Protein AF-I3UNT2-F1 (afdb_monomer_lite)

InterPro domains:
  IPR001279 Metallo-beta-lactamase [PF00753] (3-40)
  IPR03686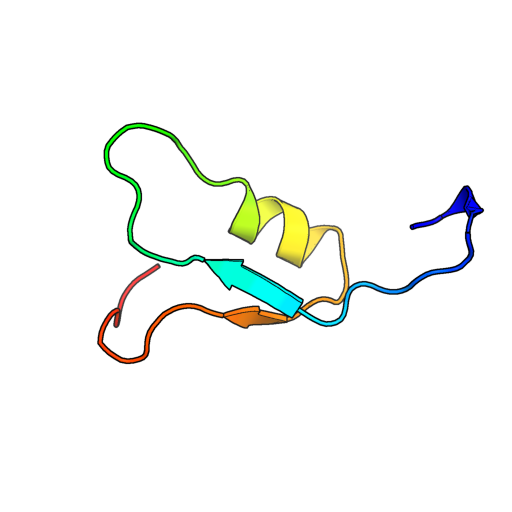6 Ribonuclease Z/Hydroxyacylglutathione hydrolase-like [G3DSA:3.60.15.10] (1-44)
  IPR036866 Ribonuclease Z/Hydroxyacylglutathione hydrolase-like [SSF56281] (2-39)

pLDDT: mean 93.83, std 5.21, range [73.12, 97.75]

Foldseek 3Di:
DVVVPDAAAEDEDEDDDPPDDDCQVVCVVVGVYDYDYDPVPPDD

Organism: NCBI:txid231023

Secondary structure (DSSP, 8-state):
-GGGT----EEE--S--SSS---HHHHHHHSSPEEE--TT----

Sequence (44 aa):
MREKGLNVQWIIETHVHADHLSAGHYLKEQLSGTLIIGDHITVL

Structure (mmCIF, N/CA/C/O backbone):
data_AF-I3UNT2-F1
#
_entry.id   AF-I3UNT2-F1
#
loop_
_atom_site.group_PDB
_atom_site.id
_atom_site.type_symbol
_atom_site.label_atom_id
_atom_site.label_alt_id
_atom_site.label_comp_id
_atom_site.label_asym_id
_atom_site.label_entity_id
_atom_site.label_seq_id
_atom_site.pdbx_PDB_ins_code
_atom_site.Cartn_x
_atom_site.Cartn_y
_atom_site.Cartn_z
_atom_site.occupancy
_atom_site.B_iso_or_equiv
_atom_site.auth_seq_id
_atom_site.auth_comp_id
_atom_site.auth_asym_id
_atom_site.auth_atom_id
_atom_site.pdbx_PDB_model_num
ATOM 1 N N . MET A 1 1 ? -14.359 3.228 9.860 1.00 78.12 1 MET A N 1
ATOM 2 C CA . MET A 1 1 ? -14.032 1.876 10.371 1.00 78.12 1 MET A CA 1
ATOM 3 C C . MET A 1 1 ? -14.559 1.707 11.786 1.00 78.12 1 MET A C 1
ATOM 5 O O . MET A 1 1 ? -15.624 1.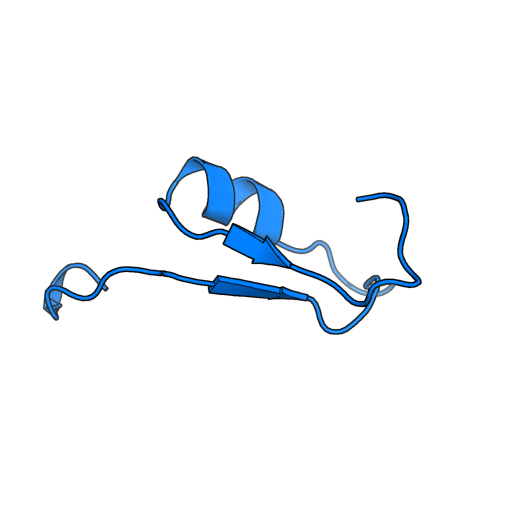132 11.929 1.00 78.12 1 MET A O 1
ATOM 9 N N . ARG A 1 2 ? -13.912 2.301 12.798 1.00 84.62 2 ARG A N 1
ATOM 10 C CA . ARG A 1 2 ? -14.251 2.114 14.223 1.00 84.62 2 ARG A CA 1
ATOM 11 C C . ARG A 1 2 ? -15.683 2.519 14.590 1.00 84.62 2 ARG A C 1
ATOM 13 O O . ARG A 1 2 ? -16.415 1.705 15.129 1.00 84.62 2 ARG A O 1
ATOM 20 N N . GLU A 1 3 ? -16.116 3.715 14.198 1.00 94.56 3 GLU A N 1
ATOM 21 C CA . GLU A 1 3 ? -17.479 4.208 14.481 1.00 94.56 3 GLU A CA 1
ATOM 22 C C . GLU A 1 3 ? -18.588 3.387 13.809 1.00 94.56 3 GLU A C 1
ATOM 24 O O . GLU A 1 3 ? -19.716 3.351 14.284 1.00 94.56 3 GLU A O 1
ATOM 29 N N . LYS A 1 4 ? -18.267 2.723 12.693 1.00 94.31 4 LYS A N 1
ATOM 30 C CA . LYS A 1 4 ? -19.205 1.892 11.927 1.00 94.31 4 LYS A CA 1
ATOM 31 C C . LYS A 1 4 ? -18.994 0.388 12.163 1.00 94.31 4 LYS A C 1
ATOM 33 O O . LYS A 1 4 ? -19.615 -0.406 11.469 1.00 94.31 4 LYS A O 1
ATOM 38 N N . GLY A 1 5 ? -18.098 -0.006 13.076 1.00 93.50 5 GLY A N 1
ATOM 39 C CA . GLY A 1 5 ? -17.762 -1.413 13.338 1.00 93.50 5 GLY A CA 1
ATOM 40 C C . GLY A 1 5 ? -17.217 -2.185 12.126 1.00 93.50 5 GLY A C 1
ATOM 41 O O . GLY A 1 5 ? -17.402 -3.394 12.040 1.00 93.50 5 GLY A O 1
ATOM 42 N N . LEU A 1 6 ? -16.589 -1.500 11.165 1.00 94.38 6 LEU A N 1
ATOM 43 C CA . LEU A 1 6 ? -16.081 -2.111 9.931 1.00 94.38 6 LEU A CA 1
ATOM 44 C C . LEU A 1 6 ? -14.621 -2.547 10.081 1.00 94.38 6 LEU A C 1
ATOM 46 O O . LEU A 1 6 ? -13.817 -1.825 10.677 1.00 94.38 6 LEU A O 1
ATOM 50 N N . ASN A 1 7 ? -14.287 -3.673 9.449 1.00 93.81 7 ASN A N 1
ATOM 51 C CA . ASN A 1 7 ? -12.936 -4.221 9.375 1.00 93.81 7 ASN A CA 1
ATOM 52 C C . ASN A 1 7 ? -12.339 -4.018 7.979 1.00 93.81 7 ASN A C 1
ATOM 54 O O . ASN A 1 7 ? -13.006 -4.237 6.968 1.00 93.81 7 ASN A O 1
ATOM 58 N N . VAL A 1 8 ? -11.064 -3.633 7.930 1.00 95.00 8 VAL A N 1
ATOM 59 C CA . VAL A 1 8 ? -10.309 -3.514 6.678 1.00 95.00 8 VAL A CA 1
ATOM 60 C C . VAL A 1 8 ? -9.845 -4.903 6.271 1.00 95.00 8 VAL A C 1
ATOM 62 O O . VAL A 1 8 ? -9.085 -5.527 7.003 1.00 95.00 8 VAL A O 1
ATOM 65 N N . GLN A 1 9 ? -10.281 -5.372 5.105 1.00 95.94 9 GLN A N 1
ATOM 66 C CA . GLN A 1 9 ? -9.784 -6.627 4.534 1.00 95.94 9 GLN A CA 1
ATOM 67 C C . GLN A 1 9 ? -8.613 -6.395 3.578 1.00 95.94 9 GLN A C 1
ATOM 69 O O . GLN A 1 9 ? -7.644 -7.149 3.602 1.00 95.94 9 GLN A O 1
ATOM 74 N N . TRP A 1 10 ? -8.678 -5.323 2.785 1.00 96.69 10 TR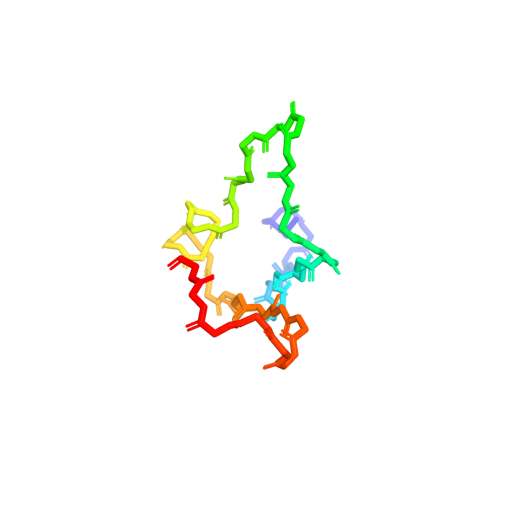P A N 1
ATOM 75 C CA . TRP A 1 10 ? -7.736 -5.052 1.703 1.00 96.69 10 TRP A CA 1
ATOM 76 C C . TRP A 1 10 ? -7.277 -3.599 1.723 1.00 96.69 10 TRP A C 1
ATOM 78 O O . TRP A 1 10 ? -8.082 -2.688 1.924 1.00 96.69 10 TRP A O 1
ATOM 88 N N . ILE A 1 11 ? -5.986 -3.403 1.484 1.00 96.81 11 ILE A N 1
ATOM 89 C CA . ILE A 1 11 ? -5.354 -2.118 1.190 1.00 96.81 11 ILE A CA 1
ATOM 90 C C . ILE A 1 11 ? -4.761 -2.289 -0.207 1.00 96.81 11 ILE A C 1
ATOM 92 O O . ILE A 1 11 ? -3.947 -3.183 -0.411 1.00 96.81 11 ILE A O 1
ATOM 96 N N . ILE A 1 12 ? -5.232 -1.517 -1.183 1.00 97.31 12 ILE A N 1
ATOM 97 C CA . ILE A 1 12 ? -4.966 -1.782 -2.602 1.00 97.31 12 ILE A CA 1
ATOM 98 C C . ILE A 1 12 ? -4.135 -0.643 -3.179 1.00 97.31 12 ILE A C 1
ATOM 100 O O . ILE A 1 12 ? -4.606 0.492 -3.227 1.00 97.31 12 ILE A O 1
ATOM 104 N N . GLU A 1 13 ? -2.939 -0.967 -3.656 1.00 97.19 13 GLU A N 1
ATOM 105 C CA . GLU A 1 13 ? -2.105 -0.073 -4.454 1.00 97.19 13 GLU A CA 1
ATOM 106 C C . GLU A 1 13 ? -2.340 -0.341 -5.938 1.00 97.19 13 GLU A C 1
ATOM 108 O O . GLU A 1 13 ? -2.303 -1.484 -6.398 1.00 97.19 13 GLU A O 1
ATOM 113 N N . THR A 1 14 ? -2.593 0.713 -6.711 1.00 96.31 14 THR A N 1
ATOM 114 C CA . THR A 1 14 ? -2.858 0.573 -8.151 1.00 96.31 14 THR A CA 1
ATOM 115 C C . THR A 1 14 ? -1.576 0.540 -8.979 1.00 96.31 14 THR A C 1
ATOM 117 O O . THR A 1 14 ? -1.548 -0.088 -10.035 1.00 96.31 14 THR A O 1
ATOM 120 N N . HIS A 1 15 ? -0.524 1.210 -8.512 1.00 95.50 15 HIS A N 1
ATOM 121 C CA . HIS A 1 15 ? 0.787 1.301 -9.148 1.00 95.50 15 HIS 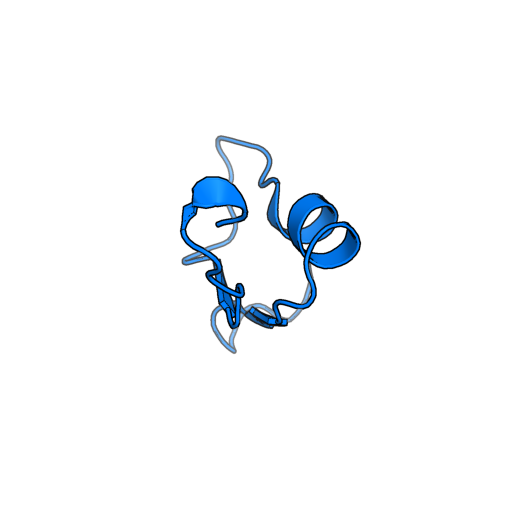A CA 1
ATOM 122 C C . HIS A 1 15 ? 1.837 1.743 -8.122 1.00 95.50 15 HIS A C 1
ATOM 124 O O . HIS A 1 15 ? 1.506 2.072 -6.984 1.00 95.50 15 HIS A O 1
ATOM 130 N N . VAL A 1 16 ? 3.107 1.756 -8.532 1.00 95.88 16 VAL A N 1
ATOM 131 C CA . VAL A 1 16 ? 4.169 2.399 -7.753 1.00 95.88 16 VAL A CA 1
ATOM 132 C C . VAL A 1 16 ? 4.068 3.907 -7.958 1.00 95.88 16 VAL A C 1
ATOM 134 O O . VAL A 1 16 ? 4.227 4.391 -9.079 1.00 95.88 16 VAL A O 1
ATOM 137 N N . HIS A 1 17 ? 3.798 4.635 -6.880 1.00 95.88 17 HIS A N 1
ATOM 138 C CA . HIS A 1 17 ? 3.647 6.089 -6.910 1.00 95.88 17 HIS A CA 1
ATOM 139 C C . HIS A 1 17 ? 5.009 6.772 -7.045 1.00 95.88 17 HIS A C 1
ATOM 141 O O . HIS A 1 17 ? 5.952 6.444 -6.324 1.00 95.88 17 HIS A O 1
ATOM 147 N N . ALA A 1 18 ? 5.116 7.729 -7.964 1.00 96.88 18 ALA A N 1
ATOM 148 C CA . ALA A 1 18 ? 6.335 8.519 -8.180 1.00 96.88 18 ALA A CA 1
ATOM 149 C C . ALA A 1 18 ? 6.213 9.956 -7.644 1.00 96.88 18 ALA A C 1
ATOM 151 O O . ALA A 1 18 ? 7.200 10.679 -7.536 1.00 96.88 18 ALA A O 1
ATOM 152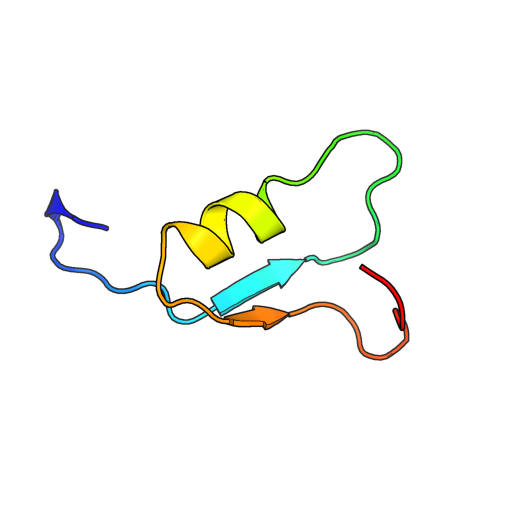 N N . ASP A 1 19 ? 4.991 10.370 -7.331 1.00 97.75 19 ASP A N 1
ATOM 153 C CA . ASP A 1 19 ? 4.592 11.729 -6.976 1.00 97.75 19 ASP A CA 1
ATOM 154 C C . ASP A 1 19 ? 4.210 11.872 -5.496 1.00 97.75 19 ASP A C 1
ATOM 156 O O . ASP A 1 19 ? 4.187 12.987 -4.973 1.00 97.75 19 ASP A O 1
ATOM 160 N N . HIS A 1 20 ? 3.949 10.761 -4.801 1.00 96.94 20 HIS A N 1
ATOM 161 C CA . HIS A 1 20 ? 3.621 10.761 -3.380 1.00 96.94 20 HIS A CA 1
ATOM 162 C C . HIS A 1 20 ? 4.064 9.478 -2.669 1.00 96.94 20 HIS A C 1
ATOM 164 O O . HIS A 1 20 ? 4.228 8.420 -3.272 1.00 96.94 20 HIS A O 1
ATOM 170 N N . LEU A 1 21 ? 4.241 9.579 -1.350 1.00 96.38 21 LEU A N 1
ATOM 171 C CA . LEU A 1 21 ? 4.511 8.428 -0.496 1.00 96.38 21 LEU A CA 1
ATOM 172 C C . LEU A 1 21 ? 3.190 7.783 -0.074 1.00 96.38 21 LEU A C 1
ATOM 174 O O . LEU A 1 21 ? 2.335 8.446 0.516 1.00 96.38 21 LEU A O 1
ATOM 178 N N . SER A 1 22 ? 3.039 6.486 -0.334 1.00 96.31 22 SER A N 1
ATOM 179 C CA . SER A 1 22 ? 1.883 5.742 0.160 1.00 96.31 22 SER A CA 1
ATOM 180 C C . SER A 1 22 ? 1.948 5.520 1.678 1.00 96.31 22 SER A C 1
ATOM 182 O O . SER A 1 22 ? 3.009 5.285 2.257 1.00 96.31 22 SER A O 1
ATOM 184 N N . ALA A 1 23 ? 0.778 5.516 2.320 1.00 97.00 23 ALA A N 1
ATOM 185 C CA . ALA A 1 23 ? 0.598 5.081 3.702 1.00 97.00 23 ALA A CA 1
ATOM 186 C C . ALA A 1 23 ? 0.323 3.567 3.834 1.00 97.00 23 ALA A C 1
ATOM 188 O O . ALA A 1 23 ? 0.030 3.102 4.935 1.00 97.00 23 ALA A O 1
ATOM 189 N N . GLY A 1 24 ? 0.390 2.788 2.748 1.00 95.81 24 GLY A N 1
ATOM 190 C CA . GLY A 1 24 ? -0.014 1.379 2.703 1.00 95.81 24 GLY A CA 1
ATOM 191 C C . GLY A 1 24 ? 0.650 0.506 3.771 1.00 95.81 24 GLY A C 1
ATOM 192 O O . GLY A 1 24 ? -0.046 -0.210 4.492 1.00 95.81 24 GLY A O 1
ATOM 193 N N . HIS A 1 25 ? 1.973 0.619 3.946 1.00 94.25 25 HIS A N 1
ATOM 194 C CA . HIS A 1 25 ? 2.709 -0.111 4.990 1.00 94.25 25 HIS A CA 1
ATOM 195 C C . HIS A 1 25 ? 2.274 0.281 6.401 1.00 94.25 25 HIS A C 1
ATOM 197 O O . HIS A 1 25 ? 1.962 -0.588 7.212 1.00 94.25 25 HIS A O 1
ATOM 203 N N . TYR A 1 26 ? 2.174 1.582 6.668 1.00 95.81 26 TYR A N 1
ATOM 204 C CA . TYR A 1 26 ? 1.703 2.080 7.956 1.00 95.81 26 TYR A CA 1
ATOM 205 C C . TYR A 1 26 ? 0.290 1.564 8.265 1.00 95.81 26 TYR A C 1
ATOM 207 O O . TYR A 1 26 ? 0.029 1.037 9.342 1.00 95.81 26 TYR A O 1
ATOM 215 N N . LEU A 1 27 ? -0.626 1.640 7.299 1.00 95.12 27 LEU A N 1
ATOM 216 C CA . LEU A 1 27 ? -1.998 1.172 7.473 1.00 95.12 27 LEU A CA 1
ATOM 217 C C . LEU A 1 27 ? -2.072 -0.345 7.678 1.00 95.12 27 LEU A C 1
ATOM 219 O O . LEU A 1 27 ? -2.883 -0.785 8.484 1.00 95.12 27 LEU A O 1
ATOM 223 N N . LYS A 1 28 ? -1.219 -1.135 7.019 1.00 94.44 28 LYS A N 1
ATOM 224 C CA . LYS A 1 28 ? -1.111 -2.587 7.239 1.00 94.44 28 LYS A CA 1
ATOM 225 C C . LYS A 1 28 ? -0.638 -2.934 8.656 1.00 94.44 28 LYS A C 1
ATOM 227 O O . LYS A 1 28 ? -1.051 -3.946 9.207 1.00 94.44 28 LYS A O 1
ATOM 232 N N . GLU A 1 29 ? 0.226 -2.124 9.261 1.00 94.12 29 GLU A N 1
ATOM 233 C CA . GLU A 1 29 ? 0.647 -2.334 10.655 1.00 94.12 29 GLU A CA 1
ATOM 234 C C . GLU A 1 29 ? -0.463 -1.974 11.646 1.00 94.12 29 GLU A C 1
ATOM 236 O O . GLU A 1 29 ? -0.659 -2.657 12.649 1.00 94.12 29 GLU A O 1
ATOM 241 N N . GLN A 1 30 ? -1.205 -0.902 11.363 1.00 94.38 30 GLN A N 1
ATOM 242 C CA . GLN A 1 30 ? -2.267 -0.422 12.250 1.00 94.38 30 GLN A CA 1
ATOM 243 C C . GLN A 1 30 ? -3.586 -1.195 12.096 1.00 94.38 30 GLN A C 1
ATOM 245 O O . GLN A 1 30 ? -4.441 -1.148 12.985 1.00 94.38 30 GLN A O 1
ATOM 250 N N . LEU A 1 31 ? -3.793 -1.857 10.958 1.00 92.12 31 LEU A N 1
ATOM 251 C CA . LEU A 1 31 ? -5.054 -2.477 10.555 1.00 92.12 31 LEU A CA 1
ATOM 252 C C . LEU A 1 31 ? -4.771 -3.898 10.073 1.00 92.12 31 LEU A C 1
ATOM 254 O O . LEU A 1 31 ? -3.834 -4.125 9.326 1.00 92.12 31 LEU A O 1
ATOM 258 N N . SER A 1 32 ? -5.632 -4.859 10.398 1.00 86.12 32 SER A N 1
ATOM 259 C CA . SER A 1 32 ? -5.468 -6.268 9.995 1.00 86.12 32 SER A CA 1
ATOM 260 C C . SER A 1 32 ? -5.699 -6.548 8.495 1.00 86.12 32 SER A C 1
ATOM 262 O O . SER A 1 32 ? -5.993 -7.681 8.121 1.00 86.12 32 SER A O 1
ATOM 264 N N . GLY A 1 33 ? -5.627 -5.525 7.641 1.00 92.12 33 GLY A N 1
ATOM 265 C CA . GLY A 1 33 ? -5.866 -5.634 6.206 1.00 92.12 33 GLY A CA 1
ATOM 266 C C . GLY A 1 33 ? -4.644 -6.144 5.447 1.00 92.12 33 GLY A C 1
ATOM 267 O O . GLY A 1 33 ? -3.501 -5.879 5.816 1.00 92.12 33 GLY A O 1
ATOM 268 N N . THR A 1 34 ? -4.883 -6.851 4.345 1.00 96.25 34 THR A N 1
ATOM 269 C CA . THR A 1 34 ? -3.817 -7.308 3.449 1.00 96.25 34 THR A CA 1
ATOM 270 C C . THR A 1 34 ? -3.490 -6.209 2.445 1.00 96.25 34 THR A C 1
ATOM 272 O O . THR A 1 34 ? -4.370 -5.759 1.711 1.00 96.25 34 THR A O 1
ATOM 275 N N . LEU A 1 35 ? -2.225 -5.786 2.411 1.00 96.31 35 LEU A N 1
ATOM 276 C CA . LEU A 1 35 ? -1.705 -4.894 1.377 1.00 96.31 35 LEU A CA 1
ATOM 277 C C . LEU A 1 35 ? -1.469 -5.690 0.091 1.00 96.31 35 LEU A C 1
ATOM 279 O O . LEU A 1 35 ? -0.728 -6.674 0.120 1.00 96.31 35 LEU A O 1
ATOM 283 N N . ILE A 1 36 ? -2.095 -5.267 -1.004 1.00 97.06 36 ILE A N 1
ATOM 284 C CA . ILE A 1 36 ? -1.968 -5.873 -2.332 1.00 97.06 36 ILE A CA 1
ATOM 285 C C . ILE A 1 36 ? -1.583 -4.822 -3.371 1.00 97.06 36 ILE A C 1
ATOM 287 O O . ILE A 1 36 ? -1.959 -3.655 -3.262 1.00 97.06 36 ILE A O 1
ATOM 291 N N . ILE A 1 37 ? -0.863 -5.265 -4.396 1.00 97.31 37 ILE A N 1
ATOM 292 C CA . ILE A 1 37 ? -0.470 -4.477 -5.564 1.00 97.31 37 ILE A CA 1
ATOM 293 C C . ILE A 1 37 ? -0.497 -5.381 -6.805 1.00 97.31 37 ILE A C 1
ATOM 295 O O . ILE A 1 37 ? -0.659 -6.596 -6.680 1.00 97.31 37 ILE A O 1
ATOM 299 N N . GLY A 1 38 ? -0.364 -4.807 -8.002 1.00 96.94 38 GLY A N 1
ATOM 300 C CA . GLY A 1 38 ? -0.283 -5.584 -9.241 1.00 96.94 38 GLY A CA 1
ATOM 301 C C . GLY A 1 38 ? 0.868 -6.599 -9.228 1.00 96.94 38 GLY A C 1
ATOM 302 O O . GLY A 1 38 ? 1.977 -6.269 -8.827 1.00 96.94 38 GLY A O 1
ATOM 303 N N . ASP A 1 39 ? 0.612 -7.812 -9.724 1.00 96.38 39 ASP A N 1
ATOM 304 C CA . ASP A 1 39 ? 1.527 -8.971 -9.670 1.00 96.38 39 ASP A CA 1
ATOM 305 C C . ASP A 1 39 ? 2.909 -8.728 -10.313 1.00 96.38 39 ASP A C 1
ATOM 307 O O . ASP A 1 39 ? 3.914 -9.305 -9.912 1.00 96.38 39 ASP A O 1
ATOM 311 N N . HIS A 1 40 ? 2.989 -7.807 -11.278 1.00 96.81 40 HIS A N 1
ATOM 312 C CA . HIS A 1 40 ? 4.254 -7.416 -11.907 1.00 96.81 40 HIS A CA 1
ATOM 313 C C . HIS A 1 40 ? 5.149 -6.530 -11.024 1.00 96.81 40 HIS A C 1
ATOM 315 O O .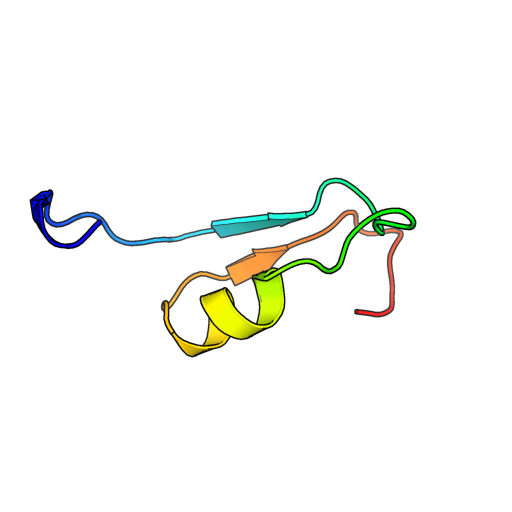 HIS A 1 40 ? 6.285 -6.244 -11.405 1.00 96.81 40 HIS A O 1
ATOM 321 N N . ILE A 1 41 ? 4.663 -6.080 -9.866 1.00 94.19 41 ILE A N 1
ATOM 322 C CA . ILE A 1 41 ? 5.432 -5.286 -8.908 1.00 94.19 41 ILE A CA 1
ATOM 323 C C . ILE A 1 41 ? 5.978 -6.232 -7.842 1.00 94.19 41 ILE A C 1
ATOM 325 O O . ILE A 1 41 ? 5.277 -6.659 -6.930 1.00 94.19 41 ILE A O 1
ATOM 329 N N . THR A 1 42 ? 7.258 -6.574 -7.977 1.00 92.06 42 THR A N 1
ATOM 330 C CA . THR A 1 42 ? 7.919 -7.599 -7.153 1.00 92.06 42 THR A CA 1
ATOM 331 C C . THR A 1 42 ? 8.620 -7.036 -5.916 1.00 92.06 42 THR A C 1
ATOM 333 O O . THR A 1 42 ? 9.251 -7.788 -5.176 1.00 92.06 42 THR A O 1
ATOM 336 N N . VAL A 1 43 ? 8.571 -5.718 -5.712 1.00 80.69 43 VAL A N 1
ATOM 337 C CA . VAL A 1 43 ? 9.203 -5.025 -4.586 1.00 80.69 43 VAL A CA 1
ATOM 338 C C . VAL A 1 43 ? 8.303 -3.895 -4.094 1.00 80.69 43 VAL A C 1
ATOM 340 O O . VAL A 1 43 ? 7.756 -3.143 -4.901 1.00 80.69 43 VAL A O 1
ATOM 343 N N . LEU A 1 44 ? 8.160 -3.813 -2.773 1.00 73.12 44 LEU A N 1
ATOM 344 C CA . LEU A 1 44 ? 7.412 -2.808 -2.020 1.00 73.12 44 LEU A CA 1
ATOM 345 C C . LEU A 1 44 ? 8.171 -2.503 -0.728 1.00 73.12 44 LEU A C 1
ATOM 347 O O . LEU A 1 44 ? 8.591 -3.487 -0.071 1.00 73.12 44 LEU A O 1
#

Radius of gyration: 11.83 Å; chains: 1; bounding box: 28×21×26 Å